Protein AF-A0A8T0PZ30-F1 (afdb_monomer)

Secondary structure (DSSP, 8-state):
--EEEE-SS-EEEHHHHHHTT-TTSPPPHHHHHHHHHHHHH-HHHHHTTTSSS--EEEEEEEEP-TTSTT---EEEEEEEETTTTEEEEE-TT--TT-GGGS--

Structure (mmCIF, N/CA/C/O backbone):
data_AF-A0A8T0PZ30-F1
#
_entry.id   AF-A0A8T0PZ30-F1
#
loop_
_atom_site.group_PDB
_atom_site.id
_atom_site.type_symbol
_atom_site.label_atom_id
_atom_site.label_alt_id
_atom_site.label_comp_id
_atom_site.label_asym_id
_atom_site.label_entity_id
_atom_site.label_seq_id
_atom_site.pdbx_PDB_ins_code
_atom_site.Cartn_x
_atom_site.Cartn_y
_atom_site.Cartn_z
_atom_site.occupancy
_atom_site.B_iso_or_equiv
_atom_site.auth_seq_id
_atom_site.auth_comp_id
_atom_site.auth_asym_id
_atom_site.auth_atom_id
_atom_site.pdbx_PDB_model_num
ATOM 1 N N . SER A 1 1 ? 17.438 18.211 -4.070 1.00 73.00 1 SER A N 1
ATOM 2 C CA . SER A 1 1 ? 16.090 17.792 -4.499 1.00 73.00 1 SER A CA 1
ATOM 3 C C . SER A 1 1 ? 15.050 18.456 -3.622 1.00 73.00 1 SER A C 1
ATOM 5 O O . SER A 1 1 ? 15.262 18.522 -2.419 1.00 73.00 1 SER A O 1
ATOM 7 N N . THR A 1 2 ? 13.972 18.980 -4.202 1.00 90.56 2 THR A N 1
ATOM 8 C CA . THR A 1 2 ? 12.891 19.650 -3.458 1.00 90.56 2 THR A CA 1
ATOM 9 C C . THR A 1 2 ? 12.059 18.623 -2.690 1.00 90.56 2 THR A C 1
ATOM 11 O O . THR A 1 2 ? 11.639 17.618 -3.276 1.00 90.56 2 THR A O 1
ATOM 14 N N . ILE A 1 3 ? 11.835 18.863 -1.393 1.00 94.38 3 ILE A N 1
ATOM 15 C CA . ILE A 1 3 ? 10.919 18.060 -0.572 1.00 94.38 3 ILE A CA 1
ATOM 16 C C . ILE A 1 3 ? 9.509 18.246 -1.134 1.00 94.38 3 ILE A C 1
ATOM 18 O O . ILE A 1 3 ? 9.054 19.371 -1.320 1.00 94.38 3 ILE A O 1
ATOM 22 N N . PHE A 1 4 ? 8.848 17.136 -1.445 1.00 92.62 4 PHE A N 1
ATOM 23 C CA . PHE A 1 4 ? 7.476 17.128 -1.947 1.00 92.62 4 PHE A CA 1
ATOM 24 C C . PHE A 1 4 ? 6.483 16.795 -0.837 1.00 92.62 4 PHE A C 1
ATOM 26 O O . PHE A 1 4 ? 5.393 17.359 -0.786 1.00 92.62 4 PHE A O 1
ATOM 33 N N . PHE A 1 5 ? 6.866 15.882 0.054 1.00 92.44 5 PHE A N 1
ATOM 34 C CA . PHE A 1 5 ? 6.025 15.432 1.146 1.00 92.44 5 PHE A CA 1
ATOM 35 C C . PHE A 1 5 ? 6.855 15.209 2.406 1.00 92.44 5 PHE A C 1
ATOM 37 O O . PHE A 1 5 ? 7.927 14.610 2.345 1.00 92.44 5 PHE A O 1
ATOM 44 N N . GLU A 1 6 ? 6.336 15.656 3.544 1.00 93.19 6 GLU A N 1
ATOM 45 C CA . GLU A 1 6 ? 6.962 15.472 4.847 1.00 93.19 6 GLU A CA 1
ATOM 46 C C . GLU A 1 6 ? 5.898 15.209 5.915 1.00 93.19 6 GLU A C 1
ATOM 48 O O . GLU A 1 6 ? 4.846 15.847 5.968 1.00 93.19 6 GLU A O 1
ATOM 53 N N . SER A 1 7 ? 6.187 14.232 6.763 1.00 88.81 7 SER A N 1
ATOM 54 C CA . SER A 1 7 ? 5.407 13.818 7.923 1.00 88.81 7 SER A CA 1
ATOM 55 C C . SER A 1 7 ? 6.370 13.332 9.008 1.00 88.81 7 SER A C 1
ATOM 57 O O . SER A 1 7 ? 7.582 13.326 8.808 1.00 88.81 7 SER A O 1
ATOM 59 N N . LYS A 1 8 ? 5.854 12.891 10.160 1.00 88.38 8 LYS A N 1
ATOM 60 C CA . LYS A 1 8 ? 6.716 12.334 11.215 1.00 88.38 8 LYS A CA 1
ATOM 61 C C . LYS A 1 8 ? 7.330 10.989 10.813 1.00 88.38 8 LYS A C 1
ATOM 63 O O . LYS A 1 8 ? 8.358 10.607 11.357 1.00 88.38 8 LYS A O 1
ATOM 68 N N . GLU A 1 9 ? 6.681 10.274 9.900 1.00 85.19 9 GLU A N 1
ATOM 69 C CA . GLU A 1 9 ? 7.018 8.906 9.514 1.00 85.19 9 GLU A CA 1
ATOM 70 C C . GLU A 1 9 ? 7.695 8.814 8.137 1.00 85.19 9 GLU A C 1
ATOM 72 O O . GLU A 1 9 ? 8.388 7.839 7.855 1.00 85.19 9 GLU A O 1
ATOM 77 N N . ILE A 1 10 ? 7.466 9.796 7.260 1.00 88.44 10 ILE A N 1
ATOM 78 C CA . ILE A 1 10 ? 7.866 9.761 5.848 1.00 88.44 10 ILE A CA 1
ATOM 79 C C . ILE A 1 10 ? 8.292 11.155 5.389 1.00 88.44 10 ILE A C 1
ATOM 81 O O . ILE A 1 10 ? 7.492 12.091 5.463 1.00 88.44 10 ILE A O 1
ATOM 85 N N . THR A 1 11 ? 9.482 11.249 4.798 1.00 94.62 11 THR A N 1
ATOM 86 C CA . THR A 1 11 ? 9.941 12.414 4.031 1.00 94.62 11 THR A CA 1
ATOM 87 C C . THR A 1 11 ? 10.321 11.948 2.634 1.00 94.62 11 THR A C 1
ATOM 89 O O . THR A 1 11 ? 11.117 11.025 2.488 1.00 94.62 11 THR A O 1
ATOM 92 N N . LEU A 1 12 ? 9.729 12.557 1.607 1.00 94.94 12 LEU A N 1
ATOM 93 C CA . LEU A 1 12 ? 9.934 12.197 0.206 1.00 94.94 12 LEU A CA 1
ATOM 94 C C . LEU A 1 12 ? 10.172 13.439 -0.643 1.00 94.94 12 LEU A C 1
ATOM 96 O O . LEU A 1 12 ? 9.472 14.453 -0.548 1.00 94.94 12 LEU A O 1
ATOM 100 N N . THR A 1 13 ? 11.140 13.332 -1.539 1.00 96.19 13 THR A N 1
ATOM 101 C CA . THR A 1 13 ? 11.398 14.326 -2.576 1.00 96.19 13 THR A CA 1
ATOM 102 C C . THR A 1 13 ? 10.494 14.109 -3.787 1.00 96.19 13 THR A C 1
ATOM 104 O O . THR A 1 13 ? 10.002 13.007 -4.038 1.00 96.19 13 THR A O 1
ATOM 107 N N . ALA A 1 14 ? 10.315 15.156 -4.597 1.00 92.62 14 ALA A N 1
ATOM 108 C CA . ALA A 1 14 ? 9.540 15.055 -5.838 1.00 92.62 14 ALA A CA 1
ATOM 109 C C . ALA A 1 14 ? 10.093 13.974 -6.787 1.00 92.62 14 ALA A C 1
ATOM 111 O O . ALA A 1 14 ? 9.329 13.262 -7.434 1.00 92.62 14 ALA A O 1
ATOM 112 N N . HIS A 1 15 ? 11.421 13.820 -6.828 1.00 94.06 15 HIS A N 1
ATOM 113 C CA . HIS A 1 15 ? 12.089 12.805 -7.640 1.00 94.06 15 HIS A CA 1
ATOM 114 C C . HIS A 1 15 ? 11.747 11.382 -7.180 1.00 94.06 15 HIS A C 1
ATOM 116 O O . HIS A 1 15 ? 11.431 10.535 -8.007 1.00 94.06 15 HIS A O 1
ATOM 122 N N . GLU A 1 16 ? 11.773 11.112 -5.874 1.00 94.62 16 GLU A N 1
ATOM 123 C CA . GLU A 1 16 ? 11.460 9.783 -5.332 1.00 94.62 16 GLU A CA 1
ATOM 124 C C . GLU A 1 16 ? 10.002 9.384 -5.561 1.00 94.62 16 GLU A C 1
ATOM 126 O O . GLU A 1 16 ? 9.721 8.220 -5.845 1.00 94.62 16 GLU A O 1
ATOM 131 N N . VAL A 1 17 ? 9.078 10.345 -5.472 1.00 92.50 17 VAL A N 1
ATOM 132 C CA . VAL A 1 17 ? 7.664 10.107 -5.792 1.00 92.50 17 VAL A CA 1
ATOM 133 C C . VAL A 1 17 ? 7.495 9.838 -7.285 1.00 92.50 17 VAL A C 1
ATOM 135 O O . VAL A 1 17 ? 6.871 8.846 -7.653 1.00 92.50 17 VAL A O 1
ATOM 138 N N . ALA A 1 18 ? 8.094 10.665 -8.146 1.00 92.12 18 ALA A N 1
ATOM 139 C CA . ALA A 1 18 ? 8.013 10.493 -9.595 1.00 92.12 18 ALA A CA 1
ATOM 140 C C . ALA A 1 18 ? 8.610 9.152 -10.052 1.00 92.12 18 ALA A C 1
ATOM 142 O O . ALA A 1 18 ? 7.982 8.432 -10.827 1.00 92.12 18 ALA A O 1
ATOM 143 N N . ALA A 1 19 ? 9.776 8.773 -9.519 1.00 92.75 19 ALA A N 1
ATOM 144 C CA . ALA A 1 19 ? 10.407 7.483 -9.791 1.00 92.75 19 ALA A CA 1
ATOM 145 C C . ALA A 1 19 ? 9.535 6.298 -9.338 1.00 92.75 19 ALA A C 1
ATOM 147 O O . ALA A 1 19 ? 9.519 5.257 -9.989 1.00 92.75 19 ALA A O 1
ATOM 148 N N . GLY A 1 20 ? 8.770 6.459 -8.254 1.00 91.69 20 GLY A N 1
ATOM 149 C CA . GLY A 1 20 ? 7.822 5.456 -7.768 1.00 91.69 20 GLY A CA 1
ATOM 150 C C . GLY A 1 20 ? 6.491 5.392 -8.528 1.00 91.69 20 GLY A C 1
ATOM 151 O O . GLY A 1 20 ? 5.697 4.499 -8.241 1.00 91.69 20 GLY 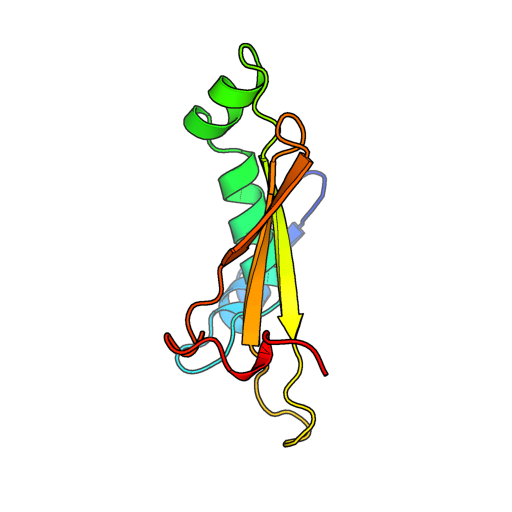A O 1
ATOM 152 N N . MET A 1 21 ? 6.224 6.312 -9.461 1.00 93.25 21 MET A N 1
ATOM 153 C CA . MET A 1 21 ? 4.959 6.422 -10.207 1.00 93.25 21 MET A CA 1
ATOM 154 C C . MET A 1 21 ? 5.154 6.373 -11.732 1.00 93.25 21 MET A C 1
ATOM 156 O O . MET A 1 21 ? 4.310 6.858 -12.487 1.00 93.25 21 MET A O 1
ATOM 160 N N . VAL A 1 22 ? 6.266 5.803 -12.204 1.00 92.88 22 VAL A N 1
ATOM 161 C CA . VAL A 1 22 ? 6.553 5.681 -13.640 1.00 92.88 22 VAL A CA 1
ATOM 162 C C . VAL A 1 22 ? 5.457 4.860 -14.327 1.00 9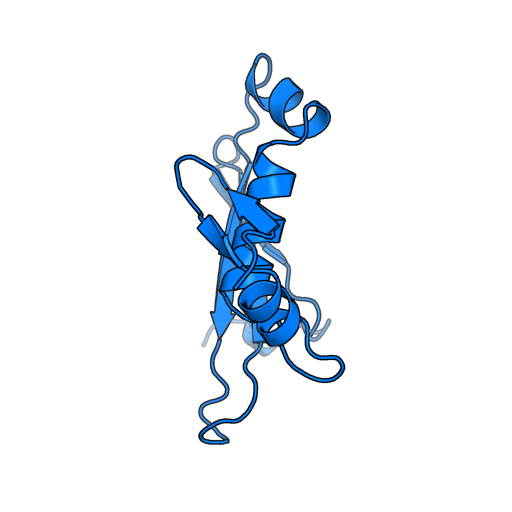2.88 22 VAL A C 1
ATOM 164 O O . VAL A 1 22 ? 5.162 3.733 -13.934 1.00 92.88 22 VAL A O 1
ATOM 167 N N . MET A 1 23 ? 4.843 5.423 -15.372 1.00 89.94 23 MET A N 1
ATOM 168 C CA . MET A 1 23 ? 3.771 4.743 -16.102 1.00 89.94 23 MET A CA 1
ATOM 169 C C . MET A 1 23 ? 4.258 3.445 -16.748 1.00 89.94 23 MET A C 1
ATOM 171 O O . MET A 1 23 ? 5.368 3.372 -17.271 1.00 89.94 23 MET A O 1
ATOM 175 N N . GLY A 1 24 ? 3.399 2.426 -16.734 1.00 87.06 24 GLY A N 1
ATOM 176 C CA . GLY A 1 24 ? 3.737 1.100 -17.253 1.00 87.06 24 GLY A CA 1
ATOM 177 C C . GLY A 1 24 ? 4.673 0.298 -16.347 1.00 87.06 24 GLY A C 1
ATOM 178 O O . GLY A 1 24 ? 5.058 -0.803 -16.730 1.00 87.06 24 GLY A O 1
ATOM 179 N N . ARG A 1 25 ? 5.016 0.821 -15.161 1.00 87.94 25 ARG A N 1
ATOM 180 C CA . ARG A 1 25 ? 5.736 0.096 -14.114 1.00 87.94 25 ARG A CA 1
ATOM 181 C C . ARG A 1 25 ? 4.849 -0.148 -12.897 1.00 87.94 25 ARG A C 1
ATOM 183 O O . ARG A 1 25 ? 3.851 0.543 -12.684 1.00 87.94 25 ARG A O 1
ATOM 190 N N . SER A 1 26 ? 5.224 -1.133 -12.090 1.00 89.62 26 SER A N 1
ATOM 191 C CA . SER A 1 26 ? 4.646 -1.303 -10.756 1.00 89.62 26 SER A CA 1
ATOM 192 C C . SER A 1 26 ? 4.996 -0.109 -9.865 1.00 89.62 26 SER A C 1
ATOM 194 O O . SER A 1 26 ? 6.065 0.490 -9.998 1.00 89.62 26 SER A O 1
ATOM 196 N N . LEU A 1 27 ? 4.089 0.250 -8.953 1.00 92.12 27 LEU A N 1
ATOM 197 C CA . LEU A 1 27 ? 4.330 1.350 -8.024 1.00 92.12 27 LEU A CA 1
ATOM 198 C C . LEU A 1 27 ? 5.534 1.039 -7.131 1.00 92.12 27 LEU A C 1
ATOM 200 O O . LEU A 1 27 ? 5.659 -0.056 -6.586 1.00 92.12 27 LEU A O 1
ATOM 204 N N . GLY A 1 28 ? 6.400 2.028 -6.938 1.00 92.19 28 GLY A N 1
ATOM 205 C CA . GLY A 1 28 ? 7.493 1.929 -5.979 1.00 92.19 28 GLY A CA 1
ATOM 206 C C . GLY A 1 28 ? 6.986 1.989 -4.537 1.00 92.19 28 GLY A C 1
ATOM 207 O O . GLY A 1 28 ? 5.945 2.587 -4.247 1.00 92.19 28 GLY A O 1
ATOM 208 N N . THR A 1 29 ? 7.766 1.443 -3.603 1.00 90.94 29 THR A N 1
ATOM 209 C CA . THR A 1 29 ? 7.447 1.455 -2.164 1.00 90.94 29 THR A CA 1
ATOM 210 C C . THR A 1 29 ? 7.157 2.863 -1.643 1.00 90.94 29 THR A C 1
ATOM 212 O O . THR A 1 29 ? 6.226 3.040 -0.865 1.00 90.94 29 THR A O 1
ATOM 215 N N . ASN A 1 30 ? 7.875 3.883 -2.122 1.00 92.50 30 ASN A N 1
ATOM 216 C CA . ASN A 1 30 ? 7.648 5.278 -1.729 1.00 92.50 30 ASN A CA 1
ATOM 217 C C . ASN A 1 30 ? 6.251 5.783 -2.124 1.00 92.50 30 ASN A C 1
ATOM 219 O O . ASN A 1 30 ? 5.568 6.401 -1.309 1.00 92.50 30 ASN A O 1
ATOM 223 N N . ALA A 1 31 ? 5.798 5.478 -3.344 1.00 91.19 31 ALA A N 1
ATOM 224 C CA . ALA A 1 31 ? 4.465 5.851 -3.814 1.00 91.19 31 ALA A CA 1
ATOM 225 C C . ALA A 1 31 ? 3.367 5.102 -3.038 1.00 91.19 31 ALA A C 1
ATOM 227 O O . ALA A 1 31 ? 2.378 5.706 -2.620 1.00 91.19 31 ALA A O 1
ATOM 228 N N . MET A 1 3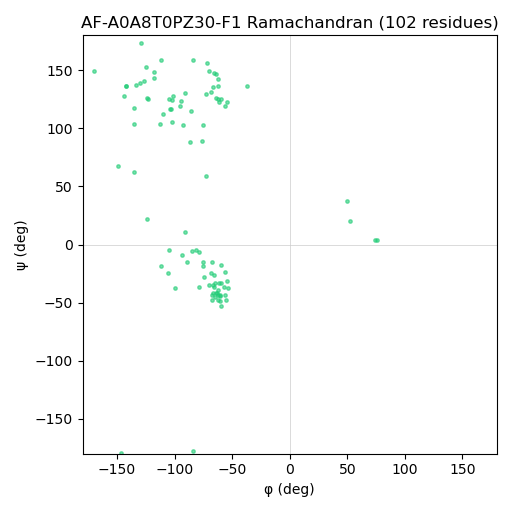2 ? 3.573 3.807 -2.769 1.00 90.81 32 MET A N 1
ATOM 229 C CA . MET A 1 32 ? 2.655 3.003 -1.954 1.00 90.81 32 MET A CA 1
ATOM 230 C C . MET A 1 32 ? 2.573 3.488 -0.505 1.00 90.81 32 MET A C 1
ATOM 232 O O . MET A 1 32 ? 1.479 3.571 0.061 1.00 90.81 32 MET A O 1
ATOM 236 N N . HIS A 1 33 ? 3.709 3.840 0.097 1.00 88.62 33 HIS A N 1
ATOM 237 C CA . HIS A 1 33 ? 3.769 4.328 1.469 1.00 88.62 33 HIS A CA 1
ATOM 238 C C . HIS A 1 33 ? 3.088 5.696 1.593 1.00 88.62 33 HIS A C 1
ATOM 240 O O . HIS A 1 33 ? 2.257 5.880 2.482 1.00 88.62 33 HIS A O 1
ATOM 246 N N . LEU A 1 34 ? 3.334 6.608 0.643 1.00 90.00 34 LEU A N 1
ATOM 247 C CA . LEU A 1 34 ? 2.656 7.903 0.567 1.00 90.00 34 LEU A CA 1
ATOM 248 C C . LEU A 1 34 ? 1.135 7.750 0.407 1.00 90.00 34 LEU A C 1
ATOM 250 O O . LEU A 1 34 ? 0.374 8.358 1.158 1.00 90.00 34 LEU A O 1
ATOM 254 N N . GLY A 1 35 ? 0.674 6.913 -0.528 1.00 87.19 35 GLY A N 1
ATOM 255 C CA . GLY A 1 35 ? -0.757 6.669 -0.737 1.00 87.19 35 GLY A CA 1
ATOM 256 C C . GLY A 1 35 ? -1.437 6.083 0.504 1.00 87.19 35 GLY A C 1
ATOM 257 O O . GLY A 1 35 ? -2.497 6.552 0.922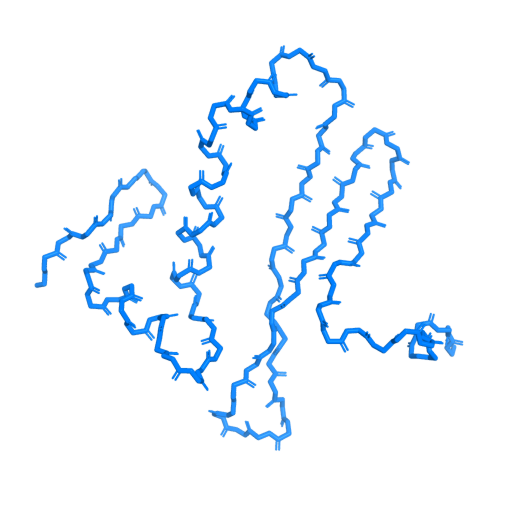 1.00 87.19 35 GLY A O 1
ATOM 258 N N . THR A 1 36 ? -0.788 5.111 1.150 1.00 85.00 36 THR A N 1
ATOM 259 C CA . THR A 1 36 ? -1.271 4.507 2.403 1.00 85.00 36 THR A CA 1
ATOM 260 C C . THR A 1 36 ? -1.323 5.537 3.530 1.00 85.00 36 THR A C 1
ATOM 262 O O . THR A 1 36 ? -2.313 5.598 4.266 1.00 85.00 36 THR A O 1
ATOM 265 N N . TYR A 1 37 ? -0.306 6.395 3.635 1.00 86.12 37 TYR A N 1
ATOM 266 C CA . TYR A 1 37 ? -0.287 7.487 4.600 1.00 86.12 37 TYR A CA 1
ATOM 267 C C . TYR A 1 37 ? -1.464 8.439 4.376 1.00 86.12 37 TYR A C 1
ATOM 269 O O . TYR A 1 37 ? -2.247 8.659 5.300 1.00 86.12 37 TYR A O 1
ATOM 277 N N . VAL A 1 38 ? -1.658 8.945 3.156 1.00 85.62 38 VAL A N 1
ATOM 278 C CA . VAL A 1 38 ? -2.762 9.863 2.826 1.00 85.62 38 VAL A CA 1
ATOM 279 C C . VAL A 1 38 ? -4.120 9.245 3.176 1.00 85.62 38 VAL A C 1
ATOM 281 O O . VAL A 1 38 ? -4.947 9.903 3.811 1.00 85.62 38 VAL A O 1
ATOM 284 N N . LEU A 1 39 ? -4.332 7.962 2.862 1.00 80.94 39 LEU A N 1
ATOM 285 C CA . LEU A 1 39 ? -5.553 7.237 3.232 1.00 80.94 39 LEU A CA 1
ATOM 286 C C . LEU A 1 39 ? -5.743 7.131 4.751 1.00 80.94 39 LEU A C 1
ATOM 288 O O . LEU A 1 39 ? -6.864 7.281 5.240 1.00 80.94 39 LEU A O 1
ATOM 292 N N . SER A 1 40 ? -4.664 6.912 5.509 1.00 78.38 40 SER A N 1
ATOM 293 C CA . SER A 1 40 ? -4.710 6.885 6.978 1.00 78.38 40 SER A CA 1
ATOM 294 C C . SER A 1 40 ? -5.068 8.249 7.583 1.00 78.38 40 SER A C 1
ATOM 296 O O . SER A 1 40 ? -5.625 8.321 8.684 1.00 78.38 40 SER A O 1
ATOM 298 N N . GLN A 1 41 ? -4.766 9.334 6.859 1.00 79.88 41 GLN A N 1
ATOM 299 C CA . GLN A 1 41 ? -5.022 10.694 7.303 1.00 79.88 41 GLN A CA 1
ATOM 300 C C . GLN A 1 41 ? -6.409 11.233 6.911 1.00 79.88 41 GLN A C 1
ATOM 302 O O . GLN A 1 41 ? -6.819 12.225 7.521 1.00 79.88 41 GLN A O 1
ATOM 307 N N . ASP A 1 42 ? -7.133 10.597 5.972 1.00 76.69 42 ASP A N 1
ATOM 308 C CA . ASP A 1 42 ? -8.451 11.050 5.486 1.00 76.69 42 ASP A CA 1
ATOM 309 C C . ASP A 1 42 ? -9.442 11.194 6.663 1.00 76.69 42 ASP A C 1
ATOM 311 O O . ASP A 1 42 ? -9.754 10.203 7.330 1.00 76.69 42 ASP A O 1
ATOM 315 N N . PRO A 1 43 ? -9.986 12.400 6.926 1.00 67.50 43 PRO A N 1
ATOM 316 C CA . PRO A 1 43 ? -10.936 12.653 8.009 1.00 67.50 43 PRO A CA 1
ATOM 317 C C . PRO A 1 43 ? -12.175 11.750 7.988 1.00 67.50 43 PRO A C 1
ATOM 319 O O . PRO A 1 43 ? -12.704 11.410 9.045 1.00 67.50 43 PRO A O 1
ATOM 322 N N . ARG A 1 44 ? -12.632 11.326 6.803 1.00 69.00 44 ARG A N 1
ATOM 323 C CA . ARG A 1 44 ? -13.767 10.403 6.638 1.00 69.00 44 ARG A CA 1
ATOM 324 C C . ARG A 1 44 ? -13.408 8.999 7.107 1.00 69.00 44 ARG A C 1
ATOM 326 O O . ARG A 1 44 ? -14.245 8.324 7.691 1.00 69.00 44 ARG A O 1
ATOM 333 N N . LYS A 1 45 ? -12.153 8.585 6.909 1.00 62.78 45 LYS A N 1
ATOM 334 C CA . LYS A 1 45 ? -11.612 7.317 7.416 1.00 62.78 45 LYS A CA 1
ATOM 335 C C . LYS A 1 45 ? -11.245 7.415 8.899 1.00 62.78 45 LYS A C 1
ATOM 337 O O . LYS A 1 45 ? -11.533 6.482 9.646 1.00 62.78 45 LYS A O 1
ATOM 342 N N . LYS A 1 46 ? -10.727 8.561 9.356 1.00 58.94 46 LYS A N 1
ATOM 343 C CA . LYS A 1 46 ? -10.453 8.864 10.771 1.00 58.94 46 LYS A CA 1
ATOM 344 C C . LYS A 1 46 ? -11.713 8.968 11.630 1.00 58.94 46 LYS A C 1
ATOM 346 O O . LYS A 1 46 ? -11.668 8.545 12.778 1.00 58.94 46 LYS A O 1
ATOM 351 N N . ARG A 1 47 ? -12.842 9.476 11.116 1.00 49.06 47 ARG A N 1
ATOM 352 C CA . ARG A 1 47 ? -14.121 9.510 11.861 1.00 49.06 47 ARG A CA 1
ATOM 353 C C . ARG A 1 47 ? -14.664 8.115 12.164 1.00 49.06 47 ARG A C 1
ATOM 355 O O . ARG A 1 47 ? -15.175 7.907 13.258 1.00 49.06 47 ARG A O 1
ATOM 362 N N . THR A 1 48 ? -14.438 7.139 11.283 1.00 48.22 48 THR A N 1
ATOM 363 C CA . THR A 1 48 ? -14.664 5.709 11.585 1.00 48.22 48 THR A CA 1
ATOM 364 C C . THR A 1 48 ? -13.827 5.204 12.766 1.00 48.22 48 THR A C 1
ATOM 366 O O . THR A 1 48 ? -14.138 4.169 13.335 1.00 48.22 48 THR A O 1
ATOM 369 N N . LYS A 1 49 ? -12.764 5.922 13.150 1.00 44.19 49 LYS A N 1
ATOM 370 C CA . LYS A 1 49 ? -11.811 5.528 14.194 1.00 44.19 49 LYS A CA 1
ATOM 371 C C . LYS A 1 49 ? -12.151 6.078 15.589 1.00 44.19 49 LYS A C 1
ATOM 373 O O . LYS A 1 49 ? -11.499 5.666 16.539 1.00 44.19 49 LYS A O 1
ATOM 378 N N . ILE A 1 50 ? -13.123 6.993 15.735 1.00 39.78 50 ILE A N 1
ATOM 379 C CA . ILE A 1 50 ? -13.405 7.667 17.027 1.00 39.78 50 ILE A CA 1
ATOM 380 C C . ILE A 1 50 ? -14.757 7.252 17.642 1.00 39.78 50 ILE A C 1
ATOM 382 O O . ILE A 1 50 ? -14.923 7.345 18.852 1.00 39.78 50 ILE A O 1
ATOM 386 N N . MET A 1 51 ? -15.687 6.686 16.865 1.00 35.12 51 MET A N 1
ATOM 387 C CA . MET A 1 51 ? -16.899 6.041 17.398 1.00 35.12 51 MET A CA 1
ATOM 388 C C . MET A 1 51 ? -17.373 4.890 16.497 1.00 35.12 51 MET A C 1
ATOM 390 O O . MET A 1 51 ? -18.430 5.016 15.892 1.00 35.12 51 MET A O 1
ATOM 394 N N . SER A 1 52 ? -16.639 3.777 16.373 1.00 40.19 52 SER A N 1
ATOM 395 C CA . SER A 1 52 ? -17.259 2.486 16.021 1.00 40.19 52 SER A CA 1
ATOM 396 C C . SER A 1 52 ? -16.273 1.300 16.175 1.00 40.19 52 SER A C 1
ATOM 398 O O . SER A 1 52 ? -15.066 1.464 15.991 1.00 40.19 52 SER A O 1
ATOM 400 N N . PRO A 1 53 ? -16.756 0.085 16.500 1.00 44.28 53 PRO A N 1
ATOM 401 C CA . PRO A 1 53 ? -15.967 -1.146 16.606 1.00 44.28 53 PRO A CA 1
ATOM 402 C C . PRO A 1 53 ? -15.537 -1.668 15.221 1.00 44.28 53 PRO A C 1
ATOM 404 O O . PRO A 1 53 ? -15.910 -2.764 14.848 1.00 44.28 53 PRO A O 1
ATOM 407 N N . TRP A 1 54 ? -14.805 -0.889 14.419 1.00 54.03 54 TRP A N 1
ATOM 408 C CA . TRP A 1 54 ? -14.464 -1.235 13.027 1.00 54.03 54 TRP A CA 1
ATOM 409 C C . TRP A 1 54 ? -12.987 -0.961 12.735 1.00 54.03 54 TRP A C 1
ATOM 411 O O . TRP A 1 54 ? -12.631 -0.126 11.902 1.00 54.03 54 TRP A O 1
ATOM 421 N N . VAL A 1 55 ? -12.090 -1.657 13.436 1.00 65.00 55 VAL A N 1
ATOM 422 C CA . VAL A 1 55 ? -10.656 -1.613 13.121 1.00 65.00 55 VAL A CA 1
ATOM 423 C C . VAL A 1 55 ? -10.417 -2.475 11.879 1.00 65.00 55 VAL A C 1
ATOM 425 O O . VAL A 1 55 ? -10.186 -3.678 11.980 1.00 65.00 55 VAL A O 1
ATOM 428 N N . LEU A 1 56 ? -10.530 -1.854 10.703 1.00 70.19 56 LEU A N 1
ATOM 429 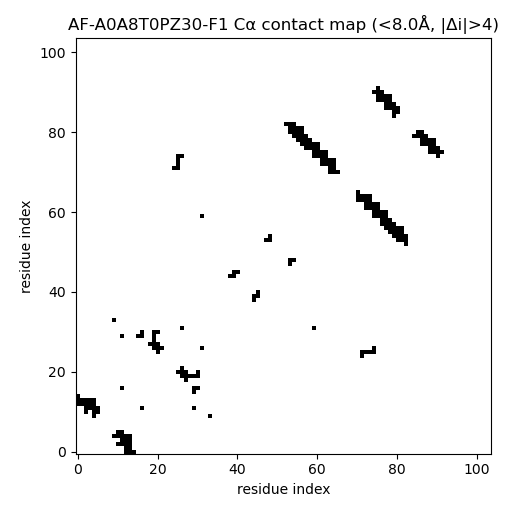C CA . LEU A 1 56 ? -10.026 -2.403 9.449 1.00 70.19 56 LEU A CA 1
ATOM 430 C C . LEU A 1 56 ? -8.553 -2.008 9.305 1.00 70.19 56 LEU A C 1
ATOM 432 O O . LEU A 1 56 ? -8.247 -0.822 9.178 1.00 70.19 56 LEU 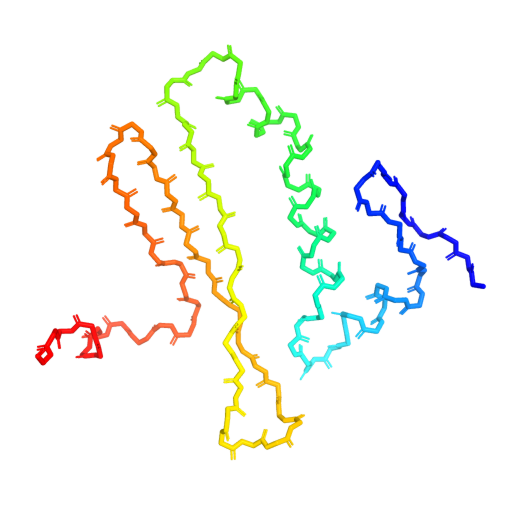A O 1
ATOM 436 N N . ILE A 1 57 ? -7.647 -2.984 9.319 1.00 78.75 57 ILE A N 1
ATOM 437 C CA . ILE A 1 57 ? -6.219 -2.760 9.055 1.00 78.75 57 ILE A CA 1
ATOM 438 C C . ILE A 1 57 ? -5.921 -3.189 7.621 1.00 78.75 57 ILE A C 1
ATOM 440 O O . ILE A 1 57 ? -6.263 -4.304 7.227 1.00 78.75 57 ILE A O 1
ATOM 444 N N . LEU A 1 58 ? -5.303 -2.299 6.845 1.00 82.31 58 LEU A N 1
ATOM 445 C CA . LEU A 1 58 ? -4.859 -2.577 5.482 1.00 82.31 58 LEU A CA 1
ATOM 446 C C . LEU A 1 58 ? -3.354 -2.828 5.478 1.00 82.31 58 LEU A C 1
ATOM 448 O O . LEU A 1 58 ? -2.585 -1.971 5.909 1.00 82.31 58 LEU A O 1
ATOM 452 N N . PHE A 1 59 ? -2.952 -3.980 4.953 1.00 85.12 59 PHE A N 1
ATOM 453 C CA . PHE A 1 59 ? -1.555 -4.333 4.729 1.00 85.12 59 PHE A CA 1
ATOM 454 C C . PHE A 1 59 ? -1.306 -4.417 3.221 1.00 85.12 59 PHE A C 1
ATOM 456 O O . PHE A 1 59 ? -1.741 -5.395 2.605 1.00 85.12 59 PHE A O 1
ATOM 463 N N . PRO A 1 60 ? -0.660 -3.412 2.603 1.00 87.56 60 PRO A N 1
ATOM 464 C CA . PRO A 1 60 ? -0.172 -3.546 1.239 1.00 87.56 60 PRO A CA 1
ATOM 465 C C . PRO A 1 60 ? 0.983 -4.551 1.219 1.00 87.56 60 PRO A C 1
ATOM 467 O O . PRO A 1 60 ? 1.904 -4.467 2.030 1.00 87.56 60 PRO A O 1
ATOM 470 N N . VAL A 1 61 ? 0.931 -5.503 0.293 1.00 89.50 61 VAL A N 1
ATOM 471 C CA . VAL A 1 61 ? 1.938 -6.552 0.130 1.00 89.50 61 VAL A CA 1
ATOM 472 C C . VAL A 1 61 ? 2.470 -6.505 -1.289 1.00 89.50 61 VAL A C 1
ATOM 474 O O . VAL A 1 61 ? 1.700 -6.555 -2.249 1.00 89.50 61 VAL A O 1
ATOM 477 N N . HIS A 1 62 ? 3.792 -6.409 -1.398 1.00 91.44 62 HIS A N 1
ATOM 478 C CA . HIS A 1 62 ? 4.502 -6.552 -2.657 1.00 91.44 62 HIS A CA 1
ATOM 479 C C . HIS A 1 62 ? 4.959 -7.997 -2.813 1.00 91.44 62 HIS A C 1
ATOM 481 O O . HIS A 1 62 ? 5.678 -8.519 -1.962 1.00 91.44 62 HIS A O 1
ATOM 487 N N . GLN A 1 63 ? 4.554 -8.628 -3.906 1.00 89.38 63 GLN A N 1
ATOM 488 C CA . GLN A 1 63 ? 5.081 -9.910 -4.337 1.00 89.38 63 GLN A CA 1
ATOM 489 C C . GLN A 1 63 ? 6.035 -9.677 -5.501 1.00 89.38 63 GLN A C 1
ATOM 491 O O . GLN A 1 63 ? 5.627 -9.219 -6.567 1.00 89.38 63 GLN A O 1
ATOM 496 N N . GLU A 1 64 ? 7.304 -10.006 -5.297 1.00 87.62 64 GLU A N 1
ATOM 497 C CA . GLU A 1 64 ? 8.312 -9.933 -6.349 1.00 87.62 64 GLU A CA 1
ATOM 498 C C . GLU A 1 64 ? 8.030 -10.943 -7.464 1.00 87.62 64 GLU A C 1
ATOM 500 O O . GLU A 1 64 ? 7.533 -12.049 -7.230 1.00 87.62 64 GLU A O 1
ATOM 505 N N . ASN A 1 65 ? 8.388 -10.571 -8.692 1.00 86.12 65 ASN A N 1
ATOM 506 C CA . ASN A 1 65 ? 8.382 -11.495 -9.812 1.00 86.12 65 ASN A CA 1
ATOM 507 C C . ASN A 1 65 ? 9.714 -12.251 -9.865 1.00 86.12 65 ASN A C 1
ATOM 509 O O . ASN A 1 65 ? 10.655 -11.850 -10.547 1.00 86.12 65 ASN A O 1
ATOM 513 N N . THR A 1 66 ? 9.793 -13.379 -9.162 1.00 85.56 66 THR A N 1
ATOM 514 C CA . THR A 1 66 ? 11.019 -14.190 -9.107 1.00 85.56 66 THR A CA 1
ATOM 515 C C . THR A 1 66 ? 11.377 -14.849 -10.442 1.00 85.56 66 THR A C 1
ATOM 517 O O . THR A 1 66 ? 12.504 -15.309 -10.603 1.00 85.56 66 THR A O 1
ATOM 520 N N . ALA A 1 67 ? 10.449 -14.908 -11.405 1.00 84.75 67 ALA A N 1
ATOM 521 C CA . ALA A 1 67 ? 10.703 -15.480 -12.728 1.00 84.75 67 ALA A CA 1
ATOM 522 C C . ALA A 1 67 ? 11.533 -14.550 -13.630 1.00 84.75 67 ALA A C 1
ATOM 524 O O . ALA A 1 67 ? 12.123 -15.013 -14.605 1.00 84.75 67 ALA A O 1
ATOM 525 N N . GLN A 1 68 ? 11.602 -13.254 -13.310 1.00 80.88 68 GLN A N 1
ATOM 526 C CA . GLN A 1 68 ? 12.382 -12.279 -14.061 1.00 80.88 68 GLN A CA 1
ATOM 527 C C . GLN A 1 68 ? 13.165 -11.383 -13.091 1.00 80.88 68 GLN A C 1
ATOM 529 O O . GLN A 1 68 ? 12.584 -10.470 -12.508 1.00 80.88 68 GLN A O 1
ATOM 534 N N . PRO A 1 69 ? 14.486 -11.588 -12.929 1.00 75.88 69 PRO A N 1
ATOM 535 C CA . PRO A 1 69 ? 15.327 -10.691 -12.139 1.00 75.88 69 PRO A CA 1
ATOM 536 C C . PRO A 1 69 ? 15.206 -9.240 -12.631 1.00 75.88 69 PRO A C 1
ATOM 538 O O . PRO A 1 69 ? 15.426 -8.958 -13.808 1.00 75.88 69 PRO A O 1
ATOM 541 N N . GLY A 1 70 ? 14.814 -8.321 -11.743 1.00 73.75 70 GLY A N 1
ATOM 542 C CA . GLY A 1 70 ? 14.543 -6.916 -12.086 1.00 73.75 70 GLY A CA 1
ATOM 543 C C . GLY A 1 70 ? 13.213 -6.668 -12.816 1.00 73.75 70 GLY A C 1
ATOM 544 O O . GLY A 1 70 ? 12.931 -5.533 -13.210 1.00 73.75 70 GLY A O 1
ATOM 545 N N . GLY A 1 71 ? 12.401 -7.711 -13.007 1.00 77.75 71 GLY A N 1
ATOM 546 C CA . GLY A 1 71 ? 11.020 -7.608 -13.455 1.00 77.75 71 GLY A CA 1
ATOM 547 C C . GLY A 1 71 ? 10.139 -6.995 -12.371 1.00 77.75 71 GLY A C 1
ATOM 548 O O . GLY A 1 71 ? 10.385 -7.154 -11.175 1.00 77.75 71 GLY A O 1
ATOM 549 N N . ASP A 1 72 ? 9.103 -6.282 -12.797 1.00 82.94 72 ASP A N 1
ATOM 550 C CA . ASP A 1 72 ? 8.175 -5.656 -11.865 1.00 82.94 72 ASP A CA 1
ATOM 551 C C . ASP A 1 72 ? 7.375 -6.712 -11.094 1.00 82.94 72 ASP A C 1
ATOM 553 O O . ASP A 1 72 ? 6.885 -7.690 -11.665 1.00 82.94 72 ASP A O 1
ATOM 557 N N . GLY A 1 73 ? 7.249 -6.497 -9.785 1.00 87.06 73 GLY A N 1
ATOM 558 C CA . GLY A 1 73 ? 6.378 -7.282 -8.921 1.00 87.06 73 GLY A CA 1
ATOM 559 C C . GLY A 1 73 ? 4.933 -6.788 -8.939 1.00 87.06 73 GLY A C 1
ATOM 560 O O . GLY A 1 73 ? 4.568 -5.836 -9.637 1.00 87.06 73 GLY A O 1
ATOM 561 N N . HIS A 1 74 ? 4.096 -7.431 -8.133 1.00 90.12 74 HIS A N 1
ATOM 562 C CA . HIS A 1 74 ? 2.680 -7.117 -8.015 1.00 90.12 74 HIS A CA 1
ATOM 563 C C . HIS A 1 74 ? 2.301 -6.669 -6.601 1.00 90.12 74 HIS A C 1
ATOM 565 O O . HIS A 1 74 ? 2.780 -7.220 -5.613 1.00 90.12 74 HIS A O 1
ATOM 571 N N . TRP A 1 75 ? 1.378 -5.710 -6.510 1.00 90.81 75 TRP A N 1
ATOM 572 C CA . TRP A 1 75 ? 0.817 -5.233 -5.249 1.00 90.81 75 TRP A CA 1
ATOM 573 C C . 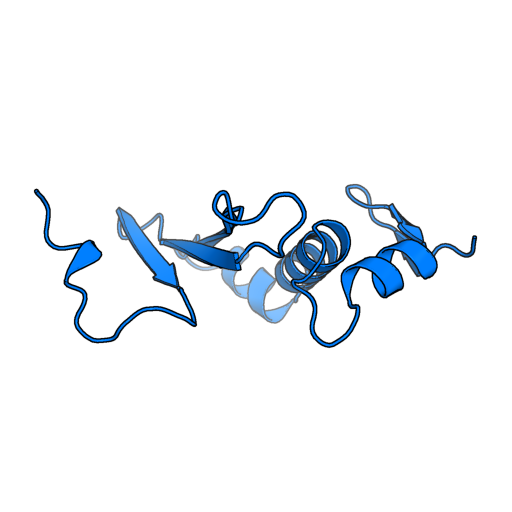TRP A 1 75 ? -0.599 -5.741 -5.020 1.00 90.81 75 TRP A C 1
ATOM 575 O O . TRP A 1 75 ? -1.504 -5.457 -5.799 1.00 90.81 75 TRP A O 1
ATOM 585 N N . PHE A 1 76 ? -0.823 -6.382 -3.882 1.00 90.62 76 PHE A N 1
ATOM 586 C CA . PHE A 1 76 ? -2.159 -6.709 -3.388 1.00 90.62 76 PHE A CA 1
ATOM 587 C C . PHE A 1 76 ? -2.307 -6.247 -1.937 1.00 90.62 76 PHE A C 1
ATOM 589 O O . PHE A 1 76 ? -1.352 -5.763 -1.331 1.00 90.62 76 PHE A O 1
ATOM 596 N N . ALA A 1 77 ? -3.509 -6.348 -1.370 1.00 86.56 77 ALA A N 1
ATOM 597 C CA . ALA A 1 77 ? -3.753 -5.925 0.005 1.00 86.56 77 ALA A CA 1
ATOM 598 C C . ALA A 1 77 ? -4.473 -6.995 0.825 1.00 86.56 77 ALA A C 1
ATOM 600 O O . ALA A 1 77 ? -5.443 -7.603 0.366 1.00 86.56 77 ALA A O 1
ATOM 601 N N . PHE A 1 78 ? -4.051 -7.157 2.078 1.00 85.81 78 PHE A N 1
ATOM 602 C CA . PHE A 1 78 ? -4.880 -7.781 3.103 1.00 85.81 78 PHE A CA 1
ATOM 603 C C . PHE A 1 78 ? -5.688 -6.712 3.824 1.00 85.81 78 PHE A C 1
ATOM 605 O O . PHE A 1 78 ? -5.141 -5.715 4.291 1.00 85.81 78 PHE A O 1
ATOM 612 N N . ALA A 1 79 ? -6.986 -6.947 3.951 1.00 84.19 79 ALA A N 1
ATOM 613 C CA . ALA A 1 79 ? -7.878 -6.161 4.781 1.00 84.19 79 ALA A CA 1
ATOM 614 C C . ALA A 1 79 ? -8.301 -7.021 5.976 1.00 84.19 79 ALA A C 1
ATOM 616 O O . ALA A 1 79 ? -8.988 -8.027 5.803 1.00 84.19 79 ALA A O 1
ATOM 617 N N . VAL A 1 80 ? -7.865 -6.656 7.181 1.00 83.44 80 VAL A N 1
ATOM 618 C CA . VAL A 1 80 ? -8.170 -7.386 8.418 1.00 83.44 80 VAL A CA 1
ATOM 619 C C . VAL A 1 80 ? -9.248 -6.644 9.186 1.00 83.44 80 VAL A C 1
ATOM 621 O O . VAL A 1 80 ? -9.026 -5.522 9.632 1.00 83.44 80 VAL A O 1
ATOM 624 N N . ASN A 1 81 ? -10.399 -7.283 9.358 1.00 82.12 81 ASN A N 1
ATOM 625 C CA . ASN A 1 81 ? -11.464 -6.834 10.241 1.00 82.12 81 ASN A CA 1
ATOM 626 C C . ASN A 1 81 ? -11.259 -7.498 11.609 1.00 82.12 81 ASN A C 1
ATOM 628 O O . ASN A 1 81 ? -11.532 -8.687 11.791 1.00 82.12 81 ASN A O 1
ATOM 6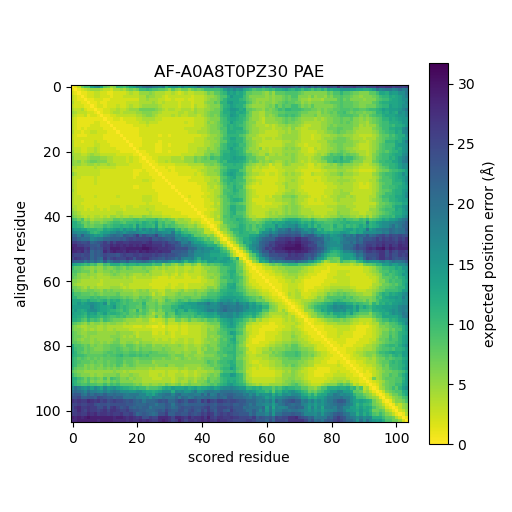32 N N . ILE A 1 82 ? -10.732 -6.721 12.557 1.00 80.25 82 ILE A N 1
ATOM 633 C CA . ILE A 1 82 ? -10.421 -7.194 13.911 1.00 80.25 82 ILE A CA 1
ATOM 634 C C . ILE A 1 82 ? -11.677 -7.660 14.677 1.00 80.25 82 ILE A C 1
ATOM 636 O O . ILE A 1 82 ? -11.633 -8.764 15.224 1.00 80.25 82 ILE A O 1
ATOM 640 N N . PRO A 1 83 ? -12.790 -6.898 14.711 1.00 80.06 83 PRO A N 1
ATOM 641 C CA . PRO A 1 83 ? -14.021 -7.321 15.389 1.00 80.06 83 PRO A CA 1
ATOM 642 C C . PRO A 1 83 ? -14.554 -8.669 14.908 1.00 80.06 83 PRO A C 1
ATOM 644 O O . PRO A 1 83 ? -14.835 -9.551 15.718 1.00 80.06 83 PRO A O 1
ATOM 647 N N . ASP A 1 84 ? -14.634 -8.848 13.590 1.00 83.31 84 ASP A N 1
ATOM 648 C CA . ASP A 1 84 ? -15.190 -10.063 12.995 1.00 83.31 84 ASP A CA 1
ATOM 649 C C . ASP A 1 84 ? -14.177 -11.213 12.952 1.00 83.31 84 ASP A C 1
ATOM 651 O O . ASP A 1 84 ? -14.524 -12.316 12.529 1.00 83.31 84 ASP A O 1
ATOM 655 N N . LYS A 1 85 ? -12.922 -10.962 13.360 1.00 84.44 85 LYS A N 1
ATOM 656 C CA . LYS A 1 85 ? -11.785 -11.894 13.260 1.00 84.44 85 LYS A CA 1
ATOM 657 C C . LYS A 1 85 ? -11.648 -12.489 11.856 1.00 84.44 85 LYS A C 1
ATOM 659 O O . LYS A 1 85 ? -11.329 -13.665 11.684 1.00 84.44 85 LYS A O 1
ATOM 664 N N . LYS A 1 86 ? -11.915 -11.668 10.841 1.00 83.75 86 LYS A N 1
ATOM 665 C CA . LYS A 1 86 ? -11.879 -1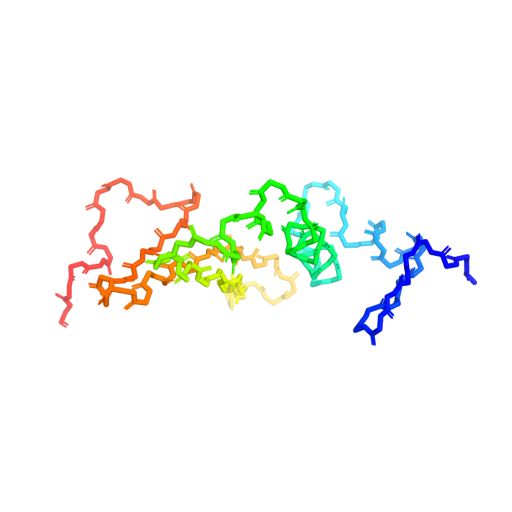2.051 9.428 1.00 83.75 86 LYS A CA 1
ATOM 666 C C . LYS A 1 86 ? -10.824 -11.242 8.705 1.00 83.75 86 LYS A C 1
ATOM 668 O O . LYS A 1 86 ? -10.593 -10.075 9.013 1.00 83.75 86 LYS A O 1
ATOM 673 N N . PHE A 1 87 ? -10.234 -11.850 7.688 1.00 84.62 87 PHE A N 1
ATOM 674 C CA . PHE A 1 87 ? -9.417 -11.132 6.726 1.00 84.62 87 PHE A CA 1
ATOM 675 C C . PHE A 1 87 ? -9.925 -11.390 5.312 1.00 84.62 87 PHE A C 1
ATOM 677 O O . PHE A 1 87 ? -10.525 -12.425 5.019 1.00 84.62 87 PHE A O 1
ATOM 684 N N . GLN A 1 88 ? -9.671 -10.429 4.437 1.00 85.19 88 GLN A N 1
ATOM 685 C CA . GLN A 1 88 ? -9.945 -10.516 3.016 1.00 85.19 88 GLN A CA 1
ATOM 686 C C . GLN A 1 88 ? -8.675 -10.184 2.239 1.00 85.19 88 GLN A C 1
ATOM 688 O O . GLN A 1 88 ? -7.938 -9.268 2.599 1.00 85.19 88 GLN A O 1
ATOM 693 N N . ILE A 1 89 ? -8.452 -10.914 1.148 1.00 86.94 89 ILE A N 1
ATOM 694 C CA . ILE A 1 89 ? -7.423 -10.595 0.159 1.00 86.94 89 ILE A CA 1
ATOM 695 C C . ILE A 1 89 ? -8.079 -9.794 -0.963 1.00 86.94 89 ILE A C 1
ATOM 697 O O . ILE A 1 89 ? -8.994 -10.287 -1.632 1.00 86.94 89 ILE A O 1
ATOM 701 N N . ILE A 1 90 ? -7.605 -8.568 -1.160 1.00 84.69 90 ILE A N 1
ATOM 702 C CA . ILE A 1 90 ? -7.976 -7.682 -2.260 1.00 84.69 90 ILE A CA 1
ATOM 703 C C . ILE A 1 90 ? -6.835 -7.745 -3.273 1.00 84.69 90 ILE A C 1
ATOM 705 O O . ILE A 1 90 ? -5.755 -7.207 -3.041 1.00 84.69 90 ILE A O 1
ATOM 709 N N . TYR A 1 91 ? -7.072 -8.441 -4.380 1.00 86.31 91 TYR A N 1
ATOM 710 C CA . TYR A 1 91 ? -6.069 -8.702 -5.407 1.00 86.31 91 TYR A CA 1
ATOM 711 C C . TYR A 1 91 ? -6.697 -8.455 -6.778 1.00 86.31 91 TYR A C 1
ATOM 713 O O . TYR A 1 91 ? -7.684 -9.097 -7.134 1.00 86.31 91 TYR A O 1
ATOM 721 N N . SER A 1 92 ? -6.166 -7.478 -7.515 1.00 84.88 92 SER A N 1
ATOM 722 C CA . SER A 1 92 ? -6.749 -7.008 -8.778 1.00 84.88 92 SER A CA 1
ATOM 723 C C . SER A 1 92 ? -6.525 -7.975 -9.939 1.00 84.88 92 SER A C 1
ATOM 725 O O . SER A 1 92 ? -7.364 -8.045 -10.830 1.00 84.88 92 SER A O 1
ATOM 727 N N . LEU A 1 93 ? -5.441 -8.755 -9.909 1.00 82.56 93 LEU A N 1
ATOM 728 C CA . LEU A 1 93 ? -5.166 -9.803 -10.899 1.00 82.56 93 LEU A CA 1
ATOM 729 C C . LEU A 1 93 ? -5.722 -11.171 -10.484 1.00 82.56 93 LEU A C 1
ATOM 731 O O . LEU A 1 93 ? -5.383 -12.191 -11.084 1.00 82.56 93 LEU A O 1
ATOM 735 N N . ARG A 1 94 ? -6.559 -11.226 -9.441 1.00 70.94 94 ARG A N 1
ATOM 736 C CA . ARG A 1 94 ? -7.117 -12.487 -8.957 1.00 70.94 94 ARG A CA 1
ATOM 737 C C . ARG A 1 94 ? -7.958 -13.147 -10.046 1.00 70.94 94 ARG A C 1
ATOM 739 O O . ARG A 1 94 ? -8.957 -12.587 -10.491 1.00 70.94 94 ARG A O 1
ATOM 746 N N . ASN A 1 95 ? -7.597 -14.377 -10.407 1.00 67.25 95 ASN A N 1
ATOM 747 C CA . ASN A 1 95 ? -8.437 -15.222 -11.247 1.00 67.25 95 ASN A CA 1
ATOM 748 C C . ASN A 1 95 ? -9.760 -15.508 -10.513 1.00 67.25 95 ASN A C 1
ATOM 750 O O . ASN A 1 95 ? -9.755 -16.011 -9.384 1.00 67.25 95 ASN A O 1
ATOM 754 N N . SER A 1 96 ? -10.893 -15.204 -11.152 1.00 65.50 96 SER A N 1
ATOM 755 C CA . SER A 1 96 ? -12.240 -15.384 -10.591 1.00 65.50 96 SER A CA 1
ATOM 756 C C . SER A 1 96 ? -12.519 -16.822 -10.138 1.00 65.50 96 SER A C 1
ATOM 758 O O . SER A 1 96 ? -13.334 -17.039 -9.242 1.00 65.50 96 SER A O 1
ATOM 760 N N . ASN A 1 97 ? -11.806 -17.803 -10.698 1.00 65.50 97 ASN A N 1
ATOM 761 C CA . ASN A 1 97 ? -12.053 -19.223 -10.461 1.00 65.50 97 ASN A CA 1
ATOM 762 C C . ASN A 1 97 ? -11.362 -19.790 -9.205 1.00 65.50 97 ASN A C 1
ATOM 764 O O . ASN A 1 97 ? -11.625 -20.937 -8.845 1.00 65.50 97 ASN A O 1
ATOM 768 N N . ASN A 1 98 ? -10.524 -19.010 -8.503 1.00 57.06 98 ASN A N 1
ATOM 769 C CA . ASN A 1 98 ? -9.944 -19.352 -7.188 1.00 57.06 98 ASN A CA 1
ATOM 770 C C . ASN A 1 98 ? -9.236 -20.722 -7.080 1.00 57.06 98 ASN A C 1
ATOM 772 O O . ASN A 1 98 ? -9.066 -21.227 -5.970 1.00 57.06 98 ASN A O 1
ATOM 776 N N . ALA A 1 99 ? -8.817 -21.334 -8.192 1.00 59.72 99 ALA A N 1
ATOM 777 C CA . ALA A 1 99 ? -8.235 -22.679 -8.181 1.00 59.72 99 ALA A CA 1
ATOM 778 C C . ALA A 1 99 ? -6.967 -22.764 -7.312 1.00 59.72 99 ALA A C 1
ATOM 780 O O . ALA A 1 99 ? -6.744 -23.765 -6.645 1.00 59.72 99 ALA A O 1
ATOM 781 N N . GLU A 1 100 ? -6.197 -21.679 -7.253 1.00 56.50 100 GLU A N 1
ATOM 782 C CA . GLU A 1 100 ? -4.920 -21.584 -6.535 1.00 56.50 100 GLU A CA 1
ATOM 783 C C . GLU A 1 100 ? -5.067 -21.466 -5.007 1.00 56.50 100 GLU A C 1
ATOM 785 O O . GLU A 1 100 ? -4.104 -21.673 -4.276 1.00 56.50 100 GLU A O 1
ATOM 790 N N . LEU A 1 101 ? -6.270 -21.151 -4.511 1.00 51.69 101 LEU A N 1
ATOM 791 C CA . LEU A 1 101 ? -6.576 -21.040 -3.077 1.00 51.69 101 LEU A CA 1
ATOM 792 C C . LEU A 1 101 ? -7.371 -22.239 -2.545 1.00 51.69 101 LEU A C 1
ATOM 794 O O . LEU A 1 101 ? -7.637 -22.315 -1.345 1.00 51.69 101 LEU A O 1
ATOM 798 N N . ARG A 1 102 ? -7.770 -23.175 -3.417 1.00 50.22 102 ARG A N 1
ATOM 799 C CA . ARG A 1 102 ? -8.254 -24.484 -2.978 1.00 50.22 102 ARG A CA 1
ATOM 800 C C . ARG A 1 102 ? -7.019 -25.269 -2.551 1.00 50.22 102 ARG A C 1
ATOM 802 O O . ARG A 1 102 ? -6.232 -25.670 -3.400 1.00 50.22 102 ARG A O 1
ATOM 809 N N . TRP A 1 103 ? -6.824 -25.375 -1.240 1.00 40.97 103 TRP A N 1
ATOM 810 C CA . TRP A 1 103 ? -5.705 -26.069 -0.604 1.00 40.97 103 TRP A CA 1
ATOM 811 C C . TRP A 1 103 ? -5.280 -27.358 -1.333 1.00 40.97 103 TRP A C 1
ATOM 813 O O . TRP A 1 103 ? -6.130 -28.169 -1.709 1.00 40.97 103 TRP A O 1
ATOM 823 N N . LYS A 1 104 ? -3.960 -27.534 -1.480 1.00 39.09 104 LYS A N 1
ATOM 824 C CA . LYS A 1 104 ? -3.320 -28.854 -1.413 1.00 39.09 104 LYS A CA 1
ATOM 825 C C . LYS A 1 104 ? -3.152 -29.239 0.049 1.00 39.09 104 LYS A C 1
ATOM 827 O O . LYS A 1 104 ? -2.873 -28.313 0.844 1.00 39.09 104 LYS A O 1
#

Mean predicted aligned error: 8.63 Å

Solvent-accessible surface area (backbone atoms only — not comparable to full-atom values): 6437 Å² total; per-residue (Å²): 130,61,78,65,45,77,58,99,89,49,75,41,33,50,65,55,42,51,69,11,59,43,83,97,53,56,72,27,70,62,35,52,50,51,52,52,48,54,57,67,64,34,65,77,58,44,53,47,69,76,76,55,89,62,57,66,47,76,46,80,42,80,45,76,35,85,93,37,91,93,44,70,40,48,76,34,32,40,41,33,34,60,76,78,73,43,72,44,81,52,52,90,85,60,64,92,77,51,67,89,72,57,77,130

Foldseek 3Di:
DAFPDDDPVDTDDPVRCCVQPDPPAHGDPNVVVVVVVVCVVPVVNVVCVPDDLWPWDKDWDWDDPPVDVVHGTAIWIWTAGPVVRDIDTGGPPDDPVCPVVPDD

Radius of gyration: 16.79 Å; Cα contacts (8 Å, |Δi|>4): 122; chains: 1; bounding box: 33×48×35 Å

Organism: Panicum virgatum (NCBI:txid38727)

pLDDT: mean 79.34, std 15.46, range [35.12, 96.19]

InterPro domains:
  IPR038765 Papain-like cysteine peptidase superfamily [SSF54001] (44-100)

Nearest PDB structures (foldseek):
  7wrg-assembly2_B  TM=5.322E-01  e=1.787E+00  Caenorhabditis elegans
  7rro-assembly1_T  TM=5.255E-01  e=2.547E+00  Bos taurus
  8g4s-assembly1_X  TM=2.885E-01  e=5.490E-01  Giardia duodenalis assemblage A
  8i7r-assembly1_G6  TM=3.774E-01  e=2.547E+00  Mus musculus
  7q5b-assembly1_C  TM=3.023E-01  e=1.896E+00  Saccharomyces cerevisiae S288C

Sequence (104 aa):
STIFFESKEITLTAHEVAAGMVMGRSLGTNAMHLGTYVLSQDPRKKRTKIMSPWVLILFPVHQENTAQPGGDGHWFAFAVNIPDKKFQIIYSLRNSNNAELRWK